Protein AF-A0A0Q7DH91-F1 (afdb_monomer_lite)

Secondary structure (DSSP, 8-state):
--THHHHHHHHHHHHHHHHHHHHHPPPSS-HHHHHHHHHHHHHHHHHHHHHHHTT-PPPHHHHHHHHHHHHHHHHHHHHHH-

Structure (mmCIF, N/CA/C/O backbone):
data_AF-A0A0Q7DH91-F1
#
_entry.id   AF-A0A0Q7DH91-F1
#
loop_
_atom_site.group_PDB
_atom_site.id
_atom_site.type_symbol
_atom_site.label_atom_id
_atom_site.label_alt_id
_atom_site.label_comp_id
_atom_site.label_asym_id
_atom_site.label_entity_id
_atom_site.label_seq_id
_atom_site.pdbx_PDB_ins_code
_atom_site.Cartn_x
_atom_site.Cartn_y
_atom_site.Cartn_z
_atom_site.occupancy
_atom_site.B_iso_or_equiv
_atom_site.auth_seq_id
_atom_site.auth_comp_id
_atom_site.auth_asym_id
_atom_site.auth_atom_id
_atom_site.pdbx_PDB_model_num
ATOM 1 N N . MET A 1 1 ? 5.960 -6.617 -55.675 1.00 53.44 1 MET A N 1
ATOM 2 C CA . MET A 1 1 ? 5.940 -7.086 -54.274 1.00 53.44 1 MET A CA 1
ATOM 3 C C . MET A 1 1 ? 5.846 -5.834 -53.429 1.00 53.44 1 MET A C 1
ATOM 5 O O . MET A 1 1 ? 6.758 -5.022 -53.450 1.00 53.44 1 MET A O 1
ATOM 9 N N . GLU A 1 2 ? 4.635 -5.594 -52.945 1.00 53.38 2 GLU A N 1
ATOM 10 C CA . GLU A 1 2 ? 3.998 -4.285 -52.763 1.00 53.38 2 GLU A CA 1
ATOM 11 C C . GLU A 1 2 ? 4.220 -3.679 -51.357 1.00 53.38 2 GLU A C 1
ATOM 13 O O . GLU A 1 2 ? 4.421 -4.431 -50.400 1.00 53.38 2 GLU A O 1
ATOM 18 N N . PRO A 1 3 ? 4.140 -2.340 -51.210 1.00 61.44 3 PRO A N 1
ATOM 19 C CA . PRO A 1 3 ? 4.405 -1.556 -49.987 1.00 61.44 3 PRO A CA 1
ATOM 20 C C . PRO A 1 3 ? 3.676 -2.014 -48.712 1.00 61.44 3 PRO A C 1
ATOM 22 O O . PRO A 1 3 ? 4.119 -1.692 -47.610 1.00 61.44 3 PRO A O 1
ATOM 25 N N . VAL A 1 4 ? 2.605 -2.800 -48.841 1.00 62.78 4 VAL A N 1
ATOM 26 C CA . VAL A 1 4 ? 1.866 -3.400 -47.718 1.00 62.78 4 VAL A CA 1
ATOM 27 C C . VAL A 1 4 ? 2.780 -4.265 -46.836 1.00 62.78 4 VAL A C 1
ATOM 29 O O . VAL A 1 4 ? 2.751 -4.130 -45.617 1.00 62.78 4 VAL A O 1
ATOM 32 N N . TYR A 1 5 ? 3.682 -5.054 -47.436 1.00 63.59 5 TYR A N 1
ATOM 33 C CA . TYR A 1 5 ? 4.615 -5.916 -46.691 1.00 63.59 5 TYR A CA 1
ATOM 34 C C . TYR A 1 5 ? 5.673 -5.105 -45.917 1.00 63.59 5 TYR A C 1
ATOM 36 O O . TYR A 1 5 ? 6.153 -5.514 -44.860 1.00 63.59 5 TYR A O 1
ATOM 44 N N . ALA A 1 6 ? 6.030 -3.920 -46.427 1.00 67.38 6 ALA A N 1
ATOM 45 C CA . ALA A 1 6 ? 6.957 -3.007 -45.762 1.00 67.38 6 ALA A CA 1
ATOM 46 C C . ALA A 1 6 ? 6.305 -2.289 -44.567 1.00 67.38 6 ALA A C 1
ATOM 48 O O . ALA A 1 6 ? 6.969 -2.079 -43.552 1.00 67.38 6 ALA A O 1
ATOM 49 N N . ALA A 1 7 ? 5.012 -1.953 -44.659 1.00 66.44 7 ALA A N 1
ATOM 50 C CA . ALA A 1 7 ? 4.251 -1.360 -43.559 1.00 66.44 7 ALA A CA 1
ATOM 51 C C . ALA A 1 7 ? 4.016 -2.362 -42.417 1.00 66.44 7 ALA A C 1
ATOM 53 O O . ALA A 1 7 ? 4.225 -2.025 -41.253 1.00 66.44 7 ALA A O 1
ATOM 54 N N . GLU A 1 8 ? 3.665 -3.606 -42.747 1.00 69.31 8 GLU A N 1
ATOM 55 C CA . GLU A 1 8 ? 3.479 -4.688 -41.771 1.00 69.31 8 GLU A CA 1
ATOM 56 C C . GLU A 1 8 ? 4.794 -4.990 -41.024 1.00 69.31 8 GLU A C 1
ATOM 58 O O . GLU A 1 8 ? 4.833 -5.006 -39.794 1.00 69.31 8 GLU A O 1
ATOM 63 N N . SER A 1 9 ? 5.919 -5.042 -41.751 1.00 78.44 9 SER A N 1
ATOM 64 C CA . SER A 1 9 ? 7.256 -5.187 -41.155 1.00 78.44 9 SER A CA 1
ATOM 65 C C . SER A 1 9 ? 7.681 -3.990 -40.289 1.00 78.44 9 SER A C 1
ATOM 67 O O . SER A 1 9 ? 8.410 -4.162 -39.307 1.00 78.44 9 SER A O 1
ATOM 69 N N . ALA A 1 10 ? 7.248 -2.771 -40.625 1.00 79.00 10 ALA A N 1
ATOM 70 C CA . ALA A 1 10 ? 7.524 -1.585 -39.818 1.00 79.00 10 ALA A CA 1
ATOM 71 C C . ALA A 1 10 ? 6.744 -1.598 -38.493 1.00 79.00 10 ALA A C 1
ATOM 73 O O . ALA A 1 10 ? 7.313 -1.264 -37.454 1.00 79.00 10 ALA A O 1
ATOM 74 N N . ILE A 1 11 ? 5.480 -2.036 -38.510 1.00 79.12 11 ILE A N 1
ATOM 75 C CA . ILE A 1 11 ? 4.658 -2.190 -37.299 1.00 79.12 11 ILE A CA 1
ATOM 76 C C . ILE A 1 11 ? 5.284 -3.223 -36.357 1.00 79.12 11 ILE A C 1
ATOM 78 O O . ILE A 1 11 ? 5.426 -2.951 -35.163 1.00 79.12 11 ILE A O 1
ATOM 82 N N . ASP A 1 12 ? 5.735 -4.360 -36.888 1.00 82.88 12 ASP A N 1
ATOM 83 C CA . ASP A 1 12 ? 6.405 -5.388 -36.087 1.00 82.88 12 ASP A CA 1
ATOM 84 C C . ASP A 1 12 ? 7.696 -4.872 -35.442 1.00 82.88 12 ASP A C 1
ATOM 86 O O . ASP A 1 12 ? 7.946 -5.120 -34.259 1.00 82.88 12 ASP A O 1
ATOM 90 N N . LYS A 1 13 ? 8.502 -4.091 -36.175 1.00 82.44 13 LYS A N 1
ATOM 91 C CA . LYS A 1 13 ? 9.708 -3.457 -35.617 1.00 82.44 13 LYS A CA 1
ATOM 92 C C . LYS A 1 13 ? 9.374 -2.477 -34.499 1.00 82.44 13 LYS A C 1
ATOM 94 O O . LYS A 1 13 ? 10.002 -2.548 -33.446 1.00 82.44 13 LYS A O 1
ATOM 99 N N . ILE A 1 14 ? 8.360 -1.632 -34.684 1.00 82.38 14 ILE A N 1
ATOM 100 C CA . ILE A 1 14 ? 7.899 -0.701 -33.644 1.00 82.38 14 ILE A CA 1
ATOM 101 C C . ILE A 1 14 ? 7.443 -1.477 -32.405 1.00 82.38 14 ILE A C 1
ATOM 103 O O . ILE A 1 14 ? 7.815 -1.122 -31.289 1.00 82.38 14 ILE A O 1
ATOM 107 N N . ALA A 1 15 ? 6.689 -2.567 -32.572 1.00 83.00 15 ALA A N 1
ATOM 108 C CA . ALA A 1 15 ? 6.234 -3.388 -31.453 1.00 83.00 15 ALA A CA 1
ATOM 109 C C . ALA A 1 15 ? 7.404 -4.044 -30.696 1.00 83.00 15 ALA A C 1
ATOM 111 O O . ALA A 1 15 ? 7.396 -4.091 -29.463 1.00 83.00 15 ALA A O 1
ATOM 112 N N . VAL A 1 16 ? 8.425 -4.528 -31.411 1.00 81.62 16 VAL A N 1
ATOM 113 C CA . VAL A 1 16 ? 9.646 -5.095 -30.815 1.00 81.62 16 VAL A CA 1
ATOM 114 C C . VAL A 1 16 ? 10.441 -4.027 -30.064 1.00 81.62 16 VAL A C 1
ATOM 116 O O . VAL A 1 16 ? 10.834 -4.252 -28.917 1.00 81.62 16 VAL A O 1
ATOM 119 N N . GLU A 1 17 ? 10.642 -2.858 -30.668 1.00 81.25 17 GLU A N 1
ATOM 120 C CA . GLU A 1 17 ? 11.362 -1.741 -30.053 1.00 81.25 17 GLU A CA 1
ATOM 121 C C . GLU A 1 17 ? 10.624 -1.188 -28.834 1.00 81.25 17 GLU A C 1
ATOM 123 O O . GLU A 1 17 ? 11.250 -0.924 -27.809 1.00 81.25 17 GLU A O 1
ATOM 128 N N . PHE A 1 18 ? 9.294 -1.101 -28.883 1.00 76.06 18 PHE A N 1
ATOM 129 C CA . PHE A 1 18 ? 8.475 -0.658 -27.757 1.00 76.06 18 PHE A CA 1
ATOM 130 C C . PHE A 1 18 ? 8.563 -1.629 -26.571 1.00 76.06 18 PHE A C 1
ATOM 132 O O . PHE A 1 18 ? 8.746 -1.207 -25.428 1.00 76.06 18 PHE A O 1
ATOM 139 N N . ARG A 1 19 ? 8.528 -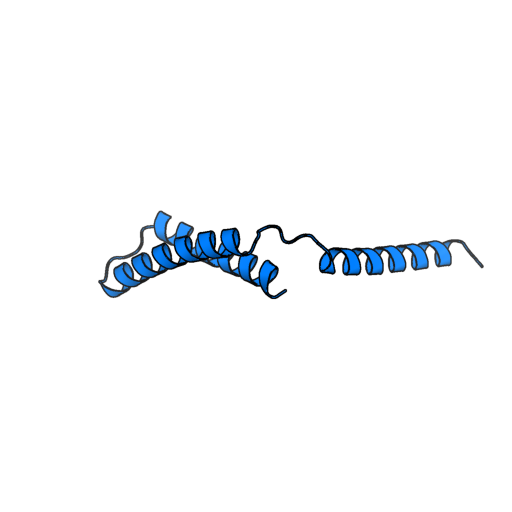2.944 -26.831 1.00 71.75 19 ARG A N 1
ATOM 140 C CA . ARG A 1 19 ? 8.759 -3.971 -25.797 1.00 71.75 19 ARG A CA 1
ATOM 141 C C . ARG A 1 19 ? 10.175 -3.890 -25.222 1.00 71.75 19 ARG A C 1
ATOM 143 O O . ARG A 1 19 ? 10.359 -4.048 -24.015 1.00 71.75 19 ARG A O 1
ATOM 150 N N . ALA A 1 20 ? 11.176 -3.634 -26.064 1.00 73.12 20 ALA A N 1
ATOM 151 C CA . ALA A 1 20 ? 12.558 -3.456 -25.625 1.00 73.12 20 ALA A CA 1
ATOM 152 C C . ALA A 1 20 ? 12.745 -2.172 -24.797 1.00 73.12 20 ALA A C 1
ATOM 154 O O . ALA A 1 20 ? 13.514 -2.174 -23.836 1.00 73.12 20 ALA A O 1
ATOM 155 N N . TRP A 1 21 ? 12.026 -1.098 -25.135 1.00 69.06 21 TRP A N 1
ATOM 156 C CA . TRP A 1 21 ? 12.017 0.154 -24.383 1.00 69.06 21 TRP A CA 1
ATOM 157 C C . TRP A 1 21 ? 11.354 -0.005 -23.01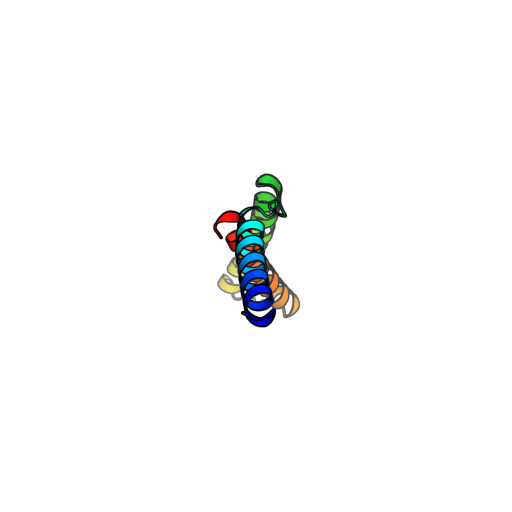5 1.00 69.06 21 TRP A C 1
ATOM 159 O O . TRP A 1 21 ? 11.925 0.449 -22.028 1.00 69.06 21 TRP A O 1
ATOM 169 N N . GLY A 1 22 ? 10.235 -0.733 -22.922 1.00 64.75 22 GLY A N 1
ATOM 170 C CA . GLY A 1 22 ? 9.603 -1.071 -21.640 1.00 64.75 22 GLY A CA 1
ATOM 171 C C . GLY A 1 22 ? 10.572 -1.747 -20.663 1.00 64.75 22 GLY A C 1
ATOM 172 O O . GLY A 1 22 ? 10.648 -1.353 -19.507 1.00 64.75 22 GLY A O 1
ATOM 173 N N . ARG A 1 23 ? 11.414 -2.668 -21.155 1.00 65.81 23 ARG A N 1
ATOM 174 C CA . ARG A 1 23 ? 12.460 -3.342 -20.355 1.00 65.81 23 ARG A CA 1
ATOM 175 C C . ARG A 1 23 ? 13.652 -2.459 -19.974 1.00 65.81 23 ARG A C 1
ATOM 177 O O . ARG A 1 23 ? 14.410 -2.816 -19.079 1.00 65.81 23 ARG A O 1
ATOM 184 N N . LYS A 1 24 ? 13.873 -1.350 -20.684 1.00 64.88 24 LYS A N 1
ATOM 185 C CA . LYS A 1 24 ? 14.979 -0.404 -20.445 1.00 64.88 24 LYS A CA 1
ATOM 186 C C . LYS A 1 24 ? 14.515 0.895 -19.796 1.00 64.88 24 LYS A C 1
ATOM 188 O O . LYS A 1 24 ? 15.321 1.817 -19.659 1.00 64.88 24 LYS A O 1
ATOM 193 N N . ARG A 1 25 ? 13.231 1.007 -19.451 1.00 62.47 25 ARG A N 1
ATOM 194 C CA . ARG A 1 25 ? 12.688 2.245 -18.911 1.00 62.47 25 ARG A CA 1
ATOM 195 C C . ARG A 1 25 ? 13.423 2.564 -17.603 1.00 62.47 25 ARG A C 1
ATOM 197 O O . ARG A 1 25 ? 13.562 1.6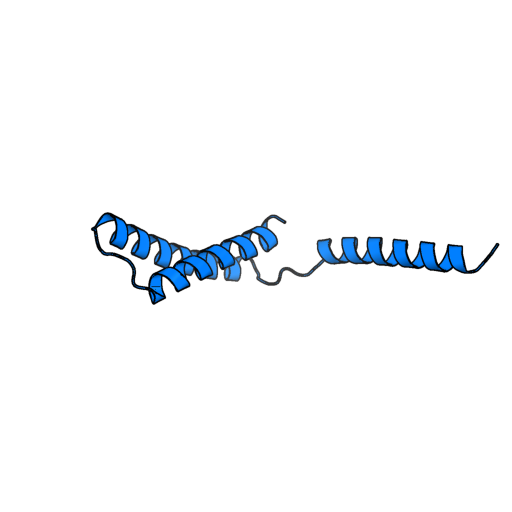75 -16.763 1.00 62.47 25 ARG A O 1
ATOM 204 N N . PRO A 1 26 ? 13.931 3.796 -17.428 1.00 61.88 26 PRO A N 1
ATOM 205 C CA . PRO A 1 26 ? 14.517 4.201 -16.160 1.00 61.88 26 PRO A CA 1
ATOM 206 C C . PRO A 1 26 ? 13.485 3.971 -15.062 1.00 61.88 26 PRO A C 1
ATOM 208 O O . PRO A 1 26 ? 12.337 4.395 -15.222 1.00 61.88 26 PRO A O 1
ATOM 211 N N . ARG A 1 27 ? 13.880 3.292 -13.979 1.00 66.62 27 ARG A N 1
ATOM 212 C CA . ARG A 1 27 ? 13.015 3.163 -12.804 1.00 66.62 27 ARG A CA 1
ATOM 213 C C . ARG A 1 27 ? 12.583 4.557 -12.370 1.00 66.62 27 ARG A C 1
ATOM 215 O O . ARG A 1 27 ? 13.413 5.461 -12.274 1.00 66.62 27 ARG A O 1
ATOM 222 N N . THR A 1 28 ? 11.287 4.717 -12.155 1.00 71.25 28 THR A N 1
ATOM 223 C CA . THR A 1 28 ? 10.662 5.988 -11.786 1.00 71.25 28 THR A CA 1
ATOM 224 C C . THR A 1 28 ? 11.122 6.449 -10.408 1.00 71.25 28 THR A C 1
ATOM 226 O O . THR A 1 28 ? 11.282 7.649 -10.199 1.00 71.25 28 THR A O 1
ATOM 229 N N . LEU A 1 29 ? 11.409 5.502 -9.510 1.00 77.38 29 LEU A N 1
ATOM 230 C CA . LEU A 1 29 ? 11.974 5.740 -8.186 1.00 77.38 29 LEU A CA 1
ATOM 231 C C . LEU A 1 29 ? 13.293 4.985 -7.998 1.00 77.38 29 LEU A C 1
ATOM 233 O O . LEU A 1 29 ? 13.466 3.843 -8.440 1.00 77.38 29 LEU A O 1
ATOM 237 N N . ASN A 1 30 ? 14.233 5.601 -7.283 1.00 85.81 30 ASN A N 1
ATOM 238 C CA . ASN A 1 30 ? 15.395 4.872 -6.786 1.00 85.81 30 ASN A CA 1
ATOM 239 C C . ASN A 1 30 ? 15.011 4.008 -5.567 1.00 85.81 30 ASN A C 1
ATOM 241 O O . ASN A 1 30 ? 13.992 4.223 -4.910 1.00 85.81 30 ASN A O 1
ATOM 245 N N . ALA A 1 31 ? 15.850 3.024 -5.228 1.00 84.56 31 ALA A N 1
ATOM 246 C CA . ALA A 1 31 ? 15.548 2.074 -4.152 1.00 84.56 31 ALA A CA 1
ATOM 247 C C . ALA A 1 31 ? 15.291 2.749 -2.790 1.00 84.56 31 ALA A C 1
ATOM 249 O O . ALA A 1 31 ? 14.485 2.263 -2.003 1.00 84.56 31 ALA A O 1
ATOM 250 N N . ARG A 1 32 ? 15.953 3.879 -2.506 1.00 87.44 32 ARG A N 1
ATOM 251 C CA . ARG A 1 32 ? 15.757 4.619 -1.254 1.00 87.44 32 ARG A CA 1
ATOM 252 C C . ARG A 1 32 ? 14.383 5.282 -1.214 1.00 87.44 32 ARG A C 1
ATOM 254 O O . ARG A 1 32 ? 13.725 5.224 -0.182 1.00 87.44 32 ARG A O 1
ATOM 261 N N . GLU A 1 33 ? 13.959 5.893 -2.313 1.00 89.69 33 GLU A N 1
ATOM 262 C CA . GLU A 1 33 ? 1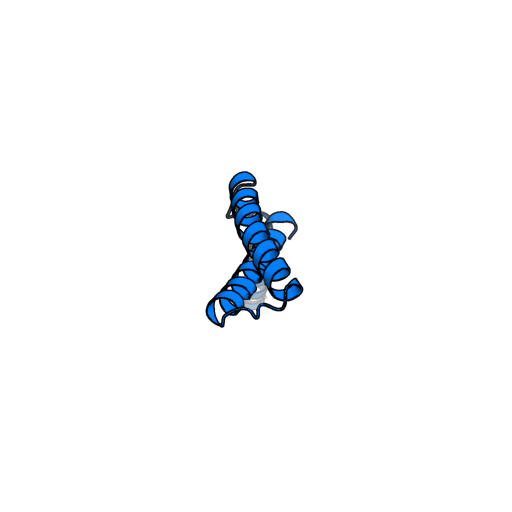2.638 6.518 -2.433 1.00 89.69 33 GLU A CA 1
ATOM 263 C C . GLU A 1 33 ? 11.525 5.474 -2.319 1.00 89.69 33 GLU A C 1
ATOM 265 O O . GLU A 1 33 ? 10.589 5.660 -1.544 1.00 89.69 33 GLU A O 1
ATOM 270 N N . ALA A 1 34 ? 11.677 4.337 -3.002 1.00 88.56 34 ALA A N 1
ATOM 271 C CA . ALA A 1 34 ? 10.748 3.215 -2.902 1.00 88.56 34 ALA A CA 1
ATOM 272 C C . ALA A 1 34 ? 10.620 2.701 -1.455 1.00 88.56 34 ALA A C 1
ATOM 274 O O . ALA A 1 34 ? 9.509 2.531 -0.953 1.00 88.56 34 ALA A O 1
ATOM 275 N N . LEU A 1 35 ? 11.743 2.518 -0.748 1.00 90.81 35 LEU A N 1
ATOM 276 C CA . LEU A 1 35 ? 11.742 2.105 0.660 1.00 90.81 35 LEU A CA 1
ATOM 277 C C . LEU A 1 35 ? 11.119 3.156 1.590 1.00 90.81 35 LEU A C 1
ATOM 279 O O . LEU A 1 35 ? 10.453 2.787 2.556 1.00 90.81 35 LEU A O 1
ATOM 283 N N . ALA A 1 36 ? 11.304 4.447 1.309 1.00 92.00 36 ALA A N 1
ATOM 284 C CA . ALA A 1 36 ? 10.689 5.519 2.089 1.00 92.00 36 ALA A CA 1
ATOM 285 C C . ALA A 1 36 ? 9.157 5.517 1.947 1.00 92.00 36 ALA A C 1
ATOM 287 O O . ALA A 1 36 ? 8.447 5.609 2.951 1.00 92.00 36 ALA A O 1
ATOM 288 N N . VAL A 1 37 ? 8.643 5.348 0.722 1.00 90.62 37 VAL A N 1
ATOM 289 C CA . VAL A 1 37 ? 7.200 5.175 0.480 1.00 90.62 37 VAL A CA 1
ATOM 290 C C . VAL A 1 37 ? 6.700 3.919 1.192 1.00 90.62 37 VAL A C 1
ATOM 292 O O . VAL A 1 37 ? 5.706 3.982 1.914 1.00 90.62 37 VAL A O 1
ATOM 295 N N . LEU A 1 38 ? 7.428 2.804 1.069 1.00 92.00 38 LEU A N 1
ATOM 296 C CA . LEU A 1 38 ? 7.064 1.543 1.708 1.00 92.00 38 LEU A CA 1
ATOM 297 C C . LEU A 1 38 ? 6.923 1.688 3.231 1.00 92.00 38 LEU A C 1
ATOM 299 O O . LEU A 1 38 ? 5.935 1.242 3.810 1.00 92.00 38 LEU A O 1
ATOM 303 N N . GLN A 1 39 ? 7.890 2.342 3.880 1.00 94.62 39 GLN A N 1
ATOM 304 C CA . GLN A 1 39 ? 7.886 2.568 5.325 1.00 94.62 39 GLN A CA 1
ATOM 305 C C . GLN A 1 39 ? 6.673 3.391 5.778 1.00 94.62 39 GLN A C 1
ATOM 307 O O . GLN A 1 39 ? 6.045 3.073 6.795 1.00 94.62 39 GLN A O 1
ATOM 312 N N . PHE A 1 40 ? 6.348 4.450 5.037 1.00 92.31 40 PHE A N 1
ATOM 313 C CA . PHE A 1 40 ? 5.221 5.319 5.356 1.00 92.31 40 PHE A CA 1
ATOM 314 C C . PHE A 1 40 ? 3.888 4.568 5.262 1.00 92.31 40 PHE A C 1
ATOM 316 O O . PHE A 1 40 ? 3.102 4.581 6.213 1.00 92.31 40 PHE A O 1
ATOM 323 N N . GLU A 1 41 ? 3.661 3.860 4.155 1.00 94.31 41 GLU A N 1
ATOM 324 C CA . GLU A 1 41 ? 2.417 3.114 3.942 1.00 94.31 41 GLU A CA 1
ATOM 325 C C . GLU A 1 41 ? 2.278 1.933 4.910 1.00 94.31 41 GLU A C 1
ATOM 327 O O . GLU A 1 41 ? 1.206 1.719 5.478 1.00 94.31 41 GLU A O 1
ATOM 332 N N . ALA A 1 42 ? 3.369 1.210 5.187 1.00 94.94 42 ALA A N 1
ATOM 333 C CA . ALA A 1 42 ? 3.368 0.110 6.153 1.00 94.94 42 ALA A CA 1
ATOM 334 C C . ALA A 1 42 ? 2.970 0.580 7.560 1.00 94.94 42 ALA A C 1
ATOM 336 O O . ALA A 1 42 ? 2.223 -0.104 8.261 1.00 94.94 42 ALA A O 1
ATOM 337 N N . THR A 1 43 ? 3.420 1.774 7.958 1.00 95.38 43 THR A N 1
ATOM 338 C CA . THR A 1 43 ? 3.060 2.372 9.250 1.00 95.38 43 THR A CA 1
ATOM 339 C C . THR A 1 43 ? 1.566 2.686 9.312 1.00 95.38 43 THR A C 1
ATOM 341 O O . THR A 1 43 ? 0.907 2.361 10.302 1.00 95.38 43 THR A O 1
ATOM 344 N N . PHE A 1 44 ? 1.007 3.273 8.250 1.00 94.31 44 PHE A N 1
ATOM 345 C CA . PHE A 1 44 ? -0.426 3.558 8.179 1.00 94.31 44 PHE A CA 1
ATOM 346 C C . PHE A 1 44 ? -1.266 2.275 8.256 1.00 94.31 44 PHE A C 1
ATOM 348 O O . PHE A 1 44 ? -2.212 2.199 9.042 1.00 94.31 44 PHE A O 1
ATOM 355 N N . ILE A 1 45 ? -0.886 1.242 7.502 1.00 95.19 45 ILE A N 1
ATOM 356 C CA . ILE A 1 45 ? -1.581 -0.051 7.498 1.00 95.19 45 ILE A CA 1
ATOM 357 C C . ILE A 1 45 ? -1.518 -0.717 8.874 1.00 95.19 45 ILE A C 1
ATOM 359 O O . ILE A 1 45 ? -2.536 -1.222 9.344 1.00 95.19 45 ILE A O 1
ATOM 363 N N . ALA A 1 46 ? -0.368 -0.674 9.553 1.00 96.19 46 ALA A N 1
ATOM 364 C CA . ALA A 1 46 ? -0.233 -1.210 10.906 1.00 96.19 46 ALA A CA 1
ATOM 365 C C . ALA A 1 46 ? -1.183 -0.513 11.894 1.00 96.19 46 ALA A C 1
ATOM 367 O O . ALA A 1 46 ? -1.869 -1.178 12.669 1.00 96.19 46 ALA A O 1
ATOM 368 N N . VAL A 1 47 ? -1.286 0.819 11.834 1.00 94.88 47 VAL A N 1
ATOM 369 C CA . VAL A 1 47 ? -2.219 1.588 12.675 1.00 94.88 47 VAL A CA 1
ATOM 370 C C . VAL A 1 47 ? -3.673 1.241 12.349 1.00 94.88 47 VAL A C 1
ATOM 372 O O . VAL A 1 47 ? -4.468 1.007 13.262 1.00 94.88 47 VAL A O 1
ATOM 375 N N . ALA A 1 48 ? -4.026 1.159 11.066 1.00 95.44 48 ALA A N 1
ATOM 376 C CA . ALA A 1 48 ? -5.368 0.785 10.633 1.00 95.44 48 ALA A CA 1
ATOM 377 C C . ALA A 1 48 ? -5.744 -0.635 11.099 1.00 95.44 48 ALA A C 1
ATOM 379 O O . ALA A 1 48 ? -6.839 -0.842 11.624 1.00 95.44 48 ALA A O 1
ATOM 380 N N . ALA A 1 49 ? -4.821 -1.592 10.986 1.00 95.88 49 ALA A N 1
ATOM 381 C CA . ALA A 1 49 ? -4.998 -2.959 11.468 1.00 95.88 49 ALA A CA 1
ATOM 382 C C . ALA A 1 49 ? -5.172 -3.010 12.994 1.00 95.88 49 ALA A C 1
ATOM 384 O O . ALA A 1 49 ? -6.094 -3.660 13.485 1.00 95.88 49 ALA A O 1
ATOM 385 N N . CYS A 1 50 ? -4.351 -2.270 13.746 1.00 97.19 50 CYS A N 1
ATOM 386 C CA . CYS A 1 50 ? -4.494 -2.138 15.196 1.00 97.19 50 CYS A CA 1
ATOM 387 C C . CYS A 1 50 ? -5.855 -1.549 15.587 1.00 97.19 50 CYS A C 1
ATOM 389 O O . CYS A 1 50 ? -6.476 -2.021 16.538 1.00 97.19 50 CYS A O 1
ATOM 391 N N . ASN A 1 51 ? -6.344 -0.539 14.867 1.00 95.44 51 ASN A N 1
ATOM 392 C CA . ASN A 1 51 ? -7.664 0.035 15.125 1.00 95.44 51 ASN A CA 1
ATOM 393 C C . ASN A 1 51 ? -8.768 -1.007 14.926 1.00 95.44 51 ASN A C 1
ATOM 395 O O . ASN A 1 51 ? -9.569 -1.216 15.838 1.00 95.44 51 ASN A O 1
ATOM 399 N N . LEU A 1 52 ? -8.751 -1.716 13.796 1.00 96.62 52 LEU A N 1
ATOM 400 C CA . LEU A 1 52 ? -9.716 -2.777 13.506 1.00 96.62 52 LEU A CA 1
ATOM 401 C C . LEU A 1 52 ? -9.686 -3.890 14.565 1.00 96.62 52 LEU A C 1
ATOM 403 O O . LEU A 1 52 ? -10.740 -4.289 15.055 1.00 96.62 52 LEU A O 1
ATOM 407 N N . ALA A 1 53 ? -8.494 -4.338 14.972 1.00 97.62 53 ALA A N 1
ATOM 408 C CA . ALA A 1 53 ? -8.326 -5.364 16.003 1.00 97.62 53 ALA A CA 1
ATOM 409 C C . ALA A 1 53 ? -8.875 -4.932 17.374 1.00 97.62 53 ALA A C 1
ATOM 411 O O . ALA A 1 53 ? -9.385 -5.756 18.126 1.00 97.62 53 ALA A O 1
ATOM 412 N N . ASN A 1 54 ? -8.821 -3.634 17.680 1.00 97.25 54 ASN A N 1
ATOM 413 C CA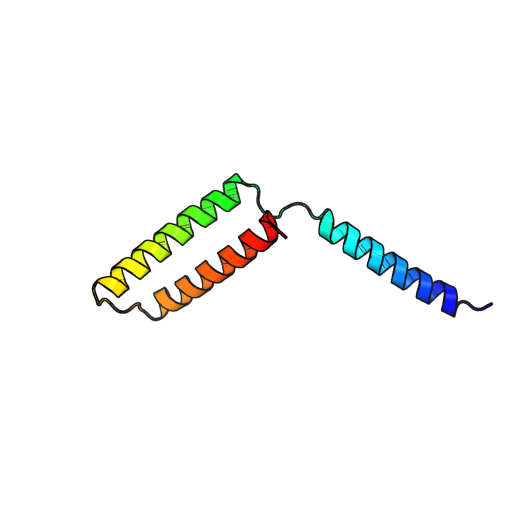 . ASN A 1 54 ? -9.374 -3.055 18.906 1.00 97.25 54 ASN A CA 1
ATOM 414 C C . ASN A 1 54 ? -10.853 -2.639 18.769 1.00 97.25 54 ASN A C 1
ATOM 416 O O . ASN A 1 54 ? -11.356 -1.882 19.599 1.00 97.25 54 ASN A O 1
ATOM 420 N N . GLY A 1 55 ? -11.549 -3.080 17.715 1.00 96.81 55 GLY A N 1
ATOM 421 C CA . GLY A 1 55 ? -12.964 -2.773 17.487 1.00 96.81 55 GLY A CA 1
ATOM 422 C C . GLY A 1 55 ? -13.239 -1.322 17.081 1.00 96.81 55 GLY A C 1
ATOM 423 O O . GLY A 1 55 ? -14.389 -0.889 17.104 1.00 96.81 55 GLY A O 1
ATOM 424 N N . LYS A 1 56 ? -12.206 -0.557 16.707 1.00 97.00 56 LYS A N 1
ATOM 425 C CA . LYS A 1 56 ? -12.354 0.804 16.186 1.00 97.00 56 LYS A CA 1
ATOM 426 C C . LYS A 1 56 ? -12.557 0.727 14.670 1.00 97.00 56 LYS A C 1
ATOM 428 O O . LYS A 1 56 ? -11.605 0.406 13.953 1.00 97.00 56 LYS A O 1
ATOM 433 N N . PRO A 1 57 ? -13.768 1.003 14.155 1.00 95.62 57 PRO A N 1
ATOM 434 C CA . PRO A 1 57 ? -13.993 0.998 12.720 1.00 95.62 57 PRO A CA 1
ATOM 435 C C . PRO A 1 57 ? -13.182 2.119 12.065 1.00 95.62 57 PRO A C 1
ATOM 437 O O . PRO A 1 57 ? -13.059 3.215 12.611 1.00 95.62 57 PRO A O 1
ATOM 440 N N . LEU A 1 58 ? -12.658 1.856 10.870 1.00 94.69 58 LEU A N 1
ATOM 441 C CA . LEU A 1 58 ? -12.004 2.891 10.073 1.00 94.69 58 LEU A CA 1
ATOM 442 C C . LEU A 1 58 ? -13.021 3.954 9.642 1.00 94.69 58 LEU A C 1
ATOM 444 O O . LEU A 1 58 ? -14.190 3.644 9.380 1.00 94.69 58 LEU A O 1
ATOM 448 N N . THR A 1 59 ? -12.579 5.201 9.515 1.00 95.69 59 THR A N 1
ATOM 449 C CA . THR A 1 59 ? -13.387 6.234 8.860 1.00 95.69 59 THR A CA 1
ATOM 450 C C . THR A 1 59 ? -13.463 5.970 7.349 1.00 95.69 59 THR A C 1
ATOM 452 O O . THR A 1 59 ? -12.751 5.120 6.807 1.00 95.69 59 THR A O 1
ATOM 455 N N . ALA A 1 60 ? -14.353 6.666 6.637 1.00 96.06 60 ALA A N 1
ATOM 456 C CA . ALA A 1 60 ? -14.389 6.574 5.175 1.00 96.06 60 ALA A CA 1
ATOM 457 C C . ALA A 1 60 ? -13.079 7.078 4.542 1.00 96.06 60 ALA A C 1
ATOM 459 O O . ALA A 1 60 ? -12.588 6.471 3.594 1.00 96.06 60 ALA A O 1
AT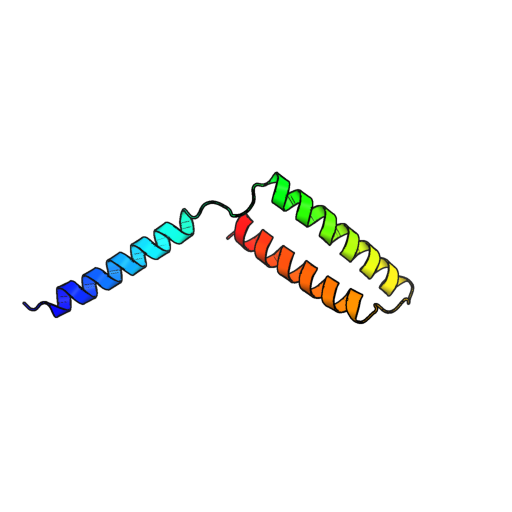OM 460 N N . GLU A 1 61 ? -12.495 8.133 5.113 1.00 95.19 61 GLU A N 1
ATOM 461 C CA . GLU A 1 61 ? -11.211 8.692 4.692 1.00 95.19 61 GLU A CA 1
ATOM 462 C C . GLU A 1 61 ? -10.061 7.700 4.914 1.00 95.19 61 GLU A C 1
ATOM 464 O O . GLU A 1 61 ? -9.288 7.439 3.993 1.00 95.19 61 GLU A O 1
ATOM 469 N N . ASP A 1 62 ? -10.000 7.060 6.086 1.00 94.31 62 ASP A N 1
ATOM 470 C CA . ASP A 1 62 ? -8.972 6.052 6.375 1.00 94.31 62 ASP A CA 1
ATOM 471 C C . ASP A 1 62 ? -9.091 4.836 5.453 1.00 94.31 62 ASP A C 1
ATOM 473 O O . ASP A 1 62 ? -8.082 4.314 4.981 1.00 94.31 62 ASP A O 1
ATOM 477 N N . ARG A 1 63 ? -10.321 4.393 5.152 1.00 94.81 63 ARG A N 1
ATOM 478 C CA . ARG A 1 63 ? -10.558 3.311 4.182 1.00 94.81 63 ARG A CA 1
ATOM 479 C C . ARG A 1 63 ? -10.060 3.682 2.790 1.00 94.81 63 ARG A C 1
ATOM 481 O O . ARG A 1 63 ? -9.356 2.889 2.174 1.00 94.81 63 ARG A O 1
ATOM 488 N N . GLN A 1 64 ? -10.397 4.878 2.310 1.00 96.44 64 GLN A N 1
ATOM 489 C CA . GLN A 1 64 ? -9.925 5.382 1.019 1.00 96.44 64 GLN A CA 1
ATOM 490 C C . GLN A 1 64 ? -8.392 5.410 0.981 1.00 96.44 64 GLN A C 1
ATOM 492 O O . GLN A 1 64 ? -7.775 4.946 0.025 1.00 96.44 64 GLN A O 1
ATOM 497 N N . ARG A 1 65 ? -7.767 5.906 2.052 1.00 94.12 65 ARG A N 1
ATOM 498 C CA . ARG A 1 65 ? -6.312 5.977 2.170 1.00 94.12 65 ARG A CA 1
ATOM 499 C C . ARG A 1 65 ? -5.660 4.598 2.201 1.00 94.12 65 ARG A C 1
ATOM 501 O O . ARG A 1 65 ? -4.614 4.429 1.586 1.00 94.12 65 ARG A O 1
ATOM 508 N N . LEU A 1 66 ? -6.289 3.610 2.837 1.00 94.56 66 LEU A N 1
ATOM 509 C CA . LEU A 1 66 ? -5.814 2.223 2.843 1.00 94.56 66 LEU A CA 1
ATOM 510 C C . LEU A 1 66 ? -5.805 1.623 1.431 1.00 94.56 66 LEU A C 1
ATOM 512 O O . LEU A 1 66 ? -4.845 0.960 1.052 1.00 94.56 66 LEU A O 1
ATOM 516 N N . LEU A 1 67 ? -6.844 1.893 0.636 1.00 94.75 67 LEU A N 1
ATOM 517 C CA . LEU A 1 67 ? -6.907 1.446 -0.758 1.00 94.75 67 LEU A CA 1
ATOM 518 C C . LEU A 1 67 ? -5.833 2.125 -1.618 1.00 94.75 67 LEU A C 1
ATOM 520 O O . LEU A 1 67 ? -5.185 1.469 -2.428 1.00 94.75 67 LEU A O 1
ATOM 524 N N . VAL A 1 68 ? -5.591 3.422 -1.405 1.00 94.44 68 VAL A N 1
ATOM 525 C CA . VAL A 1 68 ? -4.499 4.145 -2.078 1.00 94.44 68 VAL A CA 1
ATOM 526 C C . VAL A 1 68 ? -3.130 3.584 -1.682 1.00 94.44 68 VAL A C 1
ATOM 528 O O . VAL A 1 68 ? -2.268 3.428 -2.545 1.00 94.44 68 VAL A O 1
ATOM 531 N N . ALA A 1 69 ? -2.926 3.253 -0.405 1.00 94.31 69 ALA A N 1
ATOM 532 C CA . ALA A 1 69 ? -1.699 2.628 0.082 1.00 94.31 69 ALA A CA 1
ATOM 533 C C . ALA A 1 69 ? -1.451 1.267 -0.590 1.00 94.31 69 ALA A C 1
ATOM 535 O O . ALA A 1 69 ? -0.343 1.001 -1.053 1.00 94.31 69 ALA A O 1
ATOM 536 N N . ALA A 1 70 ? -2.495 0.441 -0.717 1.00 92.56 70 ALA A N 1
ATOM 537 C CA . ALA A 1 70 ? -2.420 -0.837 -1.423 1.00 92.56 70 ALA A CA 1
ATOM 538 C C . ALA A 1 70 ? -2.040 -0.652 -2.902 1.00 92.56 70 ALA A C 1
ATOM 540 O O . ALA A 1 70 ? -1.090 -1.272 -3.371 1.00 92.56 70 ALA A O 1
ATOM 541 N N . GLN A 1 71 ? -2.686 0.287 -3.603 1.00 92.44 71 GLN A N 1
ATOM 542 C CA . GLN A 1 71 ? -2.354 0.611 -4.995 1.00 92.44 71 GLN A CA 1
ATOM 543 C C . GLN A 1 71 ? -0.887 1.048 -5.159 1.00 92.44 71 GLN A C 1
ATOM 545 O O . GLN A 1 71 ? -0.241 0.716 -6.150 1.00 92.44 71 GLN A O 1
ATOM 550 N N . ARG A 1 72 ? -0.341 1.800 -4.193 1.00 91.25 72 ARG A N 1
ATOM 551 C CA . ARG A 1 72 ? 1.070 2.221 -4.206 1.00 91.25 72 ARG A CA 1
ATOM 552 C C . ARG A 1 72 ? 2.020 1.037 -4.059 1.00 91.25 72 ARG A C 1
ATOM 554 O O . ARG A 1 72 ? 3.061 1.041 -4.707 1.00 91.25 72 ARG A O 1
ATOM 561 N N . PHE A 1 73 ? 1.677 0.027 -3.259 1.00 90.69 73 PHE A N 1
ATOM 562 C CA . PHE A 1 73 ? 2.472 -1.200 -3.189 1.00 90.69 73 PHE A CA 1
ATOM 563 C C . PHE A 1 73 ? 2.476 -1.968 -4.503 1.00 90.69 73 PHE A C 1
ATOM 565 O O . PHE A 1 73 ? 3.545 -2.423 -4.899 1.00 90.69 73 PHE A O 1
ATOM 572 N N . ASP A 1 74 ? 1.343 -2.055 -5.199 1.00 90.12 74 ASP A N 1
ATOM 573 C CA . ASP A 1 74 ? 1.287 -2.720 -6.505 1.00 90.12 74 ASP A CA 1
ATOM 574 C C . ASP A 1 74 ? 2.199 -2.022 -7.522 1.00 90.12 74 ASP A C 1
ATOM 576 O O . ASP A 1 74 ? 2.969 -2.680 -8.217 1.00 90.12 74 ASP A O 1
ATOM 580 N N . VAL A 1 75 ? 2.186 -0.684 -7.550 1.00 88.44 75 VAL A N 1
ATOM 581 C CA . VAL A 1 75 ? 3.082 0.107 -8.413 1.00 88.44 75 VAL A CA 1
ATOM 582 C C . VAL A 1 75 ? 4.550 -0.113 -8.041 1.00 88.44 75 VAL A C 1
ATOM 584 O O . VAL A 1 75 ? 5.378 -0.333 -8.919 1.00 88.44 75 VAL A O 1
ATOM 587 N N . LEU A 1 76 ? 4.889 -0.094 -6.749 1.00 88.56 76 LEU A N 1
ATOM 588 C CA . LEU A 1 76 ? 6.262 -0.351 -6.304 1.00 88.56 76 LEU A CA 1
ATOM 589 C C . LEU A 1 76 ? 6.719 -1.779 -6.629 1.00 88.56 76 LEU A C 1
ATOM 591 O O . LEU A 1 76 ? 7.886 -1.981 -6.959 1.00 88.56 76 LEU A O 1
ATOM 595 N N . ALA A 1 77 ? 5.827 -2.764 -6.526 1.00 85.88 77 ALA A N 1
ATOM 596 C CA . ALA A 1 77 ? 6.120 -4.151 -6.862 1.00 85.88 77 ALA A CA 1
ATOM 597 C C . ALA A 1 77 ? 6.360 -4.323 -8.367 1.00 85.88 77 ALA A C 1
ATOM 599 O O . ALA A 1 77 ? 7.331 -4.979 -8.743 1.00 85.88 77 ALA A O 1
ATOM 600 N N . ASP A 1 78 ? 5.538 -3.687 -9.205 1.00 85.12 78 ASP A N 1
ATOM 601 C CA . ASP A 1 78 ? 5.718 -3.653 -10.660 1.00 85.12 78 ASP A CA 1
ATOM 602 C C . ASP A 1 78 ? 7.053 -2.991 -11.037 1.00 85.12 78 ASP A C 1
ATOM 604 O O . ASP A 1 78 ? 7.835 -3.560 -11.787 1.00 85.12 78 ASP A O 1
ATOM 608 N N . GLU A 1 79 ? 7.406 -1.856 -10.425 1.00 80.75 79 GLU A N 1
ATOM 609 C CA . GLU A 1 79 ? 8.692 -1.187 -10.685 1.00 80.75 79 GLU A CA 1
ATOM 610 C C . GLU A 1 79 ? 9.923 -1.978 -10.202 1.00 80.75 79 GLU A C 1
ATOM 612 O O . GLU A 1 79 ? 11.028 -1.845 -10.751 1.00 80.75 79 GLU A O 1
ATOM 617 N N . ALA A 1 80 ? 9.778 -2.746 -9.119 1.00 77.19 80 ALA A N 1
ATOM 618 C CA . ALA A 1 80 ? 10.890 -3.446 -8.484 1.00 77.19 80 ALA A CA 1
ATOM 619 C C . ALA A 1 80 ? 11.129 -4.854 -9.048 1.00 77.19 80 ALA A C 1
ATOM 621 O O . ALA A 1 80 ? 12.295 -5.263 -9.131 1.00 77.19 80 ALA A O 1
ATOM 622 N N . ILE A 1 81 ? 10.055 -5.581 -9.382 1.00 75.31 81 ILE A N 1
ATOM 623 C CA . ILE A 1 81 ? 10.055 -7.010 -9.742 1.00 75.31 81 ILE A CA 1
ATOM 624 C C . ILE A 1 81 ? 9.586 -7.243 -11.193 1.00 75.31 81 ILE A C 1
ATOM 626 O O . ILE A 1 81 ? 10.011 -8.238 -11.785 1.00 75.31 81 ILE A O 1
ATOM 630 N N . GLY A 1 82 ? 8.734 -6.370 -11.748 1.00 63.88 82 GLY A N 1
ATOM 631 C CA . GLY A 1 82 ? 8.238 -6.436 -13.134 1.00 63.88 82 GLY A CA 1
ATOM 632 C C . GLY A 1 82 ? 9.285 -6.060 -14.179 1.00 63.88 82 GLY A C 1
ATOM 633 O O . GLY A 1 82 ? 9.206 -6.628 -15.296 1.00 63.88 82 GLY A O 1
#

pLDDT: mean 84.3, std 12.31, range [53.38, 97.62]

Sequence (82 aa):
MEPVYAAESAIDKIAVEFRAWGRKRPRTLNAREALAVLQFEATFIAVAACNLANGKPLTAEDRQRLLVAAQRFDVLADEAIG

Radius of gyration: 21.58 Å; chains: 1; bounding box: 30×16×73 Å

Foldseek 3Di:
DDCVVVVVVVVVVVVVVVVVCVVVPPQPDDPVRLVVLVVVLVVLVVVQVVCVVVVNHDDPVSVVVNVVSVVSVVVSCVSPPD